Protein AF-F0UVT8-F1 (afdb_monomer_lite)

InterPro domains:
  IPR002759 RNase P subunit Pop5/Rpp14/Rnp2-like [PF01900] (7-78)
  IPR038085 RNase P subunit Pop5/Rpp14/Rnp2-like domain superfamily [G3DSA:3.30.70.3250] (1-87)
  IPR038085 RNase P subunit Pop5/Rpp14/Rnp2-like domain superfamily [SSF160350] (1-75)

Sequence (95 aa):
MVRLKHRYLLVDILYPPASVDATTLAKSKHTPNNAKDIHILIHRPTTDTLTPQSLARAVREHVAEMFGDWGMGRLGGSSAGGVSGTRNGKPIAKG

Structure (mmCIF, N/CA/C/O backbone):
data_AF-F0UVT8-F1
#
_entry.id   AF-F0UVT8-F1
#
loop_
_atom_site.group_PDB
_atom_site.id
_atom_site.type_symbol
_atom_site.label_atom_id
_atom_site.label_alt_id
_atom_site.label_comp_id
_atom_site.label_asym_id
_atom_site.label_entity_id
_atom_site.label_seq_id
_atom_site.pdbx_PDB_ins_code
_atom_site.Cartn_x
_atom_site.Cartn_y
_atom_site.Cartn_z
_atom_site.occupancy
_atom_site.B_iso_or_equiv
_atom_site.auth_seq_id
_atom_site.auth_comp_id
_atom_site.auth_asym_id
_atom_site.auth_atom_id
_atom_site.pdbx_PDB_model_num
ATOM 1 N N . MET A 1 1 ? 4.482 -13.863 -29.560 1.00 58.03 1 MET A N 1
ATOM 2 C CA . MET A 1 1 ? 3.475 -13.096 -28.782 1.00 58.03 1 MET A CA 1
ATOM 3 C C . MET A 1 1 ? 3.663 -13.394 -27.296 1.00 58.03 1 MET A C 1
ATOM 5 O O . MET A 1 1 ? 3.670 -14.570 -26.957 1.00 58.03 1 MET A O 1
ATOM 9 N N . VAL A 1 2 ? 3.825 -12.390 -26.420 1.00 80.06 2 VAL A N 1
ATOM 10 C CA . VAL A 1 2 ? 4.018 -12.590 -24.962 1.00 80.06 2 VAL A CA 1
ATOM 11 C C . VAL A 1 2 ? 3.035 -11.717 -24.174 1.00 80.06 2 VAL A C 1
ATOM 13 O O . VAL A 1 2 ? 2.769 -10.588 -24.575 1.00 80.06 2 VAL A O 1
ATOM 16 N N . ARG A 1 3 ? 2.459 -12.254 -23.090 1.00 86.00 3 ARG A N 1
ATOM 17 C CA . ARG A 1 3 ? 1.443 -11.596 -22.243 1.00 86.00 3 ARG A CA 1
ATOM 18 C C . ARG A 1 3 ? 2.044 -11.196 -20.893 1.00 86.00 3 ARG A C 1
ATOM 20 O O . ARG A 1 3 ? 2.906 -11.908 -20.380 1.00 86.00 3 ARG A O 1
ATOM 27 N N . LEU A 1 4 ? 1.551 -10.110 -20.297 1.00 82.19 4 LEU A N 1
ATOM 28 C CA . LEU A 1 4 ? 1.924 -9.689 -18.944 1.00 82.19 4 LEU A CA 1
ATOM 29 C C . LEU A 1 4 ? 1.197 -10.545 -17.889 1.00 82.19 4 LEU A C 1
ATOM 31 O O . LEU A 1 4 ? 0.011 -10.834 -18.040 1.00 82.19 4 LEU A O 1
ATOM 35 N N . LYS A 1 5 ? 1.900 -10.956 -16.823 1.00 89.75 5 LYS A N 1
ATOM 36 C CA . LYS A 1 5 ? 1.321 -11.685 -15.680 1.00 89.75 5 LYS A CA 1
ATOM 37 C C . LYS A 1 5 ? 1.250 -10.772 -14.458 1.00 89.75 5 LYS A C 1
ATOM 39 O O . LYS A 1 5 ? 2.276 -10.253 -14.028 1.00 89.75 5 LYS A O 1
ATOM 44 N N . HIS A 1 6 ? 0.064 -10.630 -13.876 1.00 88.50 6 HIS A N 1
ATOM 45 C CA . HIS A 1 6 ? -0.156 -9.836 -12.666 1.00 88.50 6 HIS A CA 1
ATOM 46 C C . HIS A 1 6 ? -0.078 -10.702 -11.401 1.00 88.50 6 HIS A C 1
ATOM 48 O O . HIS A 1 6 ? -0.447 -11.877 -11.421 1.00 88.50 6 HIS A O 1
ATOM 54 N N . ARG A 1 7 ? 0.407 -10.116 -10.299 1.00 89.75 7 ARG A N 1
ATOM 55 C CA . ARG A 1 7 ? 0.382 -10.699 -8.948 1.00 89.75 7 ARG A CA 1
ATOM 56 C C . ARG A 1 7 ? -0.396 -9.758 -8.035 1.00 89.75 7 ARG A C 1
ATOM 58 O O . ARG A 1 7 ? -0.095 -8.568 -8.008 1.00 89.75 7 ARG A O 1
ATOM 65 N N . TYR A 1 8 ? -1.373 -10.291 -7.312 1.00 92.44 8 TYR A N 1
ATOM 66 C CA . TYR A 1 8 ? -2.254 -9.523 -6.434 1.00 92.44 8 TYR A CA 1
ATOM 67 C C . TYR A 1 8 ? -1.941 -9.842 -4.975 1.00 92.44 8 TYR A C 1
ATOM 69 O O . TYR A 1 8 ? -1.640 -10.989 -4.646 1.00 92.44 8 TYR A O 1
ATOM 77 N N . LEU A 1 9 ? -2.012 -8.824 -4.120 1.00 91.06 9 LEU A N 1
ATOM 78 C CA . LEU A 1 9 ? -1.836 -8.947 -2.677 1.00 91.06 9 LEU A CA 1
ATOM 79 C C . LEU A 1 9 ? -3.115 -8.478 -1.987 1.00 91.06 9 LEU A C 1
ATOM 81 O O . LEU A 1 9 ? -3.678 -7.451 -2.365 1.00 91.06 9 LEU A O 1
ATOM 85 N N . LEU A 1 10 ? -3.548 -9.240 -0.986 1.00 94.06 10 LEU A N 1
ATOM 86 C CA . LEU A 1 10 ? -4.608 -8.855 -0.063 1.00 94.06 10 LEU A CA 1
ATOM 87 C C . LEU A 1 10 ? -3.948 -8.376 1.231 1.00 94.06 10 LEU A C 1
ATOM 89 O O . LEU A 1 10 ? -3.060 -9.052 1.749 1.00 94.06 10 LEU A O 1
ATOM 93 N N . VAL A 1 11 ? -4.373 -7.220 1.730 1.00 90.00 11 VAL A N 1
ATOM 94 C CA . VAL A 1 11 ? -3.869 -6.629 2.973 1.00 90.00 11 VAL A CA 1
ATOM 95 C C . VAL A 1 11 ? -5.061 -6.285 3.854 1.00 90.00 11 VAL A C 1
ATOM 97 O O . VAL A 1 11 ? -6.047 -5.745 3.352 1.00 90.00 11 VAL A O 1
ATOM 100 N N . ASP A 1 12 ? -4.949 -6.594 5.144 1.00 89.44 12 ASP A N 1
ATOM 101 C CA . ASP A 1 12 ? -5.912 -6.217 6.177 1.00 89.44 12 ASP A CA 1
ATOM 102 C C . ASP A 1 12 ? -5.271 -5.198 7.129 1.00 89.44 12 ASP A C 1
ATOM 104 O O . ASP A 1 12 ? -4.100 -5.338 7.497 1.00 89.44 12 ASP A O 1
ATOM 108 N N . ILE A 1 13 ? -6.011 -4.146 7.481 1.00 88.25 13 ILE A N 1
ATOM 109 C CA . ILE A 1 13 ? -5.516 -3.033 8.299 1.00 88.25 13 ILE A CA 1
ATOM 110 C C . ILE A 1 13 ? -6.165 -3.138 9.674 1.00 88.25 13 ILE A C 1
ATOM 112 O O . ILE A 1 13 ? -7.352 -2.868 9.837 1.00 88.25 13 ILE A O 1
ATOM 116 N N . LEU A 1 14 ? -5.361 -3.511 10.667 1.00 87.88 14 LEU A N 1
ATOM 117 C CA . LEU A 1 14 ? -5.812 -3.697 12.043 1.00 87.88 14 LEU A CA 1
ATOM 118 C C . LEU A 1 14 ? -5.608 -2.421 12.866 1.00 87.88 14 LEU A C 1
ATOM 120 O O . LEU A 1 14 ? -4.556 -1.782 12.781 1.00 87.88 14 LEU A O 1
ATOM 124 N N . TYR A 1 15 ? -6.588 -2.089 13.709 1.00 85.25 15 TYR A N 1
ATOM 125 C CA . TYR A 1 15 ? -6.561 -0.914 14.585 1.00 85.25 15 TYR A CA 1
ATOM 126 C C . TYR A 1 15 ? -6.519 -1.346 16.054 1.00 85.25 15 TYR A C 1
ATOM 128 O O . TYR A 1 15 ? -7.567 -1.607 16.648 1.00 85.25 15 TYR A O 1
ATOM 136 N N .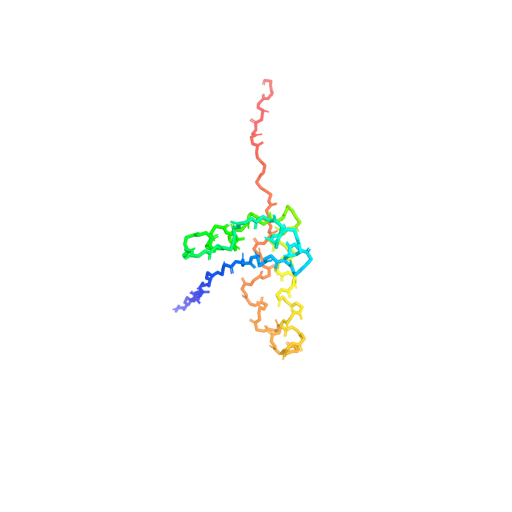 PRO A 1 16 ? -5.330 -1.439 16.669 1.00 81.06 16 PRO A N 1
ATOM 137 C CA . PRO A 1 16 ? -5.239 -1.730 18.091 1.00 81.06 16 PRO A CA 1
ATOM 138 C C . PRO A 1 16 ? -5.762 -0.545 18.927 1.00 81.06 16 PRO A C 1
ATOM 140 O O . PRO A 1 16 ? -5.628 0.611 18.512 1.00 81.06 16 PRO A O 1
ATOM 143 N N . PRO A 1 17 ? -6.327 -0.799 20.121 1.00 71.50 17 PRO A N 1
ATOM 144 C CA . PRO A 1 17 ? -6.703 0.261 21.046 1.00 71.50 17 PRO A CA 1
ATOM 145 C C . PRO A 1 17 ? -5.429 0.979 21.500 1.00 71.50 17 PRO A C 1
ATOM 147 O O . PRO A 1 17 ? -4.481 0.349 21.973 1.00 71.50 17 PRO A O 1
ATOM 150 N N . ALA A 1 18 ? -5.383 2.299 21.348 1.00 64.75 18 ALA A N 1
ATOM 151 C CA . ALA A 1 18 ? -4.266 3.077 21.861 1.00 64.75 18 ALA A CA 1
ATOM 152 C C . ALA A 1 18 ? -4.235 2.981 23.398 1.00 64.75 18 ALA A C 1
ATOM 154 O O . ALA A 1 18 ? -5.275 2.936 24.053 1.00 64.75 18 ALA A O 1
ATOM 155 N N . SER A 1 19 ? -3.043 2.995 23.996 1.00 55.34 19 SER A N 1
ATOM 156 C CA . SER A 1 19 ? -2.846 2.913 25.454 1.00 55.34 19 SER A CA 1
ATOM 157 C C . SER A 1 19 ? -3.563 4.010 26.258 1.00 55.34 19 SER A C 1
ATOM 159 O O . SER A 1 19 ? -3.747 3.864 27.463 1.00 55.34 19 SER A O 1
ATOM 161 N N . VAL A 1 20 ? -4.025 5.084 25.610 1.00 49.66 20 VAL A N 1
ATOM 162 C CA . VAL A 1 20 ? -4.862 6.125 26.229 1.00 49.66 20 VAL A CA 1
ATOM 163 C C . VAL A 1 20 ? -6.284 5.637 26.538 1.00 49.66 20 VAL A C 1
ATOM 165 O O . VAL A 1 20 ? -6.848 6.019 27.562 1.00 49.66 20 VAL A O 1
ATOM 168 N N . ASP A 1 21 ? -6.818 4.713 25.734 1.00 50.25 21 ASP A N 1
ATOM 169 C CA . ASP A 1 21 ? -8.087 4.026 25.996 1.00 50.25 21 ASP A CA 1
ATOM 170 C C . ASP A 1 21 ? -7.902 2.853 26.971 1.00 50.25 21 ASP A C 1
ATOM 172 O O . ASP A 1 21 ? -8.863 2.385 27.575 1.00 50.25 21 ASP A O 1
ATOM 176 N N . ALA A 1 22 ? -6.667 2.397 27.214 1.00 49.09 22 ALA A N 1
ATOM 177 C CA . ALA A 1 22 ? -6.402 1.363 28.217 1.00 49.09 22 ALA A CA 1
ATOM 178 C C . ALA A 1 22 ? -6.754 1.832 29.642 1.00 49.09 22 ALA A C 1
ATOM 180 O O . ALA A 1 22 ? -7.131 1.015 30.478 1.00 49.09 22 ALA A O 1
ATOM 181 N N . THR A 1 23 ? -6.716 3.141 29.919 1.00 46.66 23 THR A N 1
ATOM 182 C CA . THR A 1 23 ? -7.131 3.701 31.218 1.00 46.66 23 T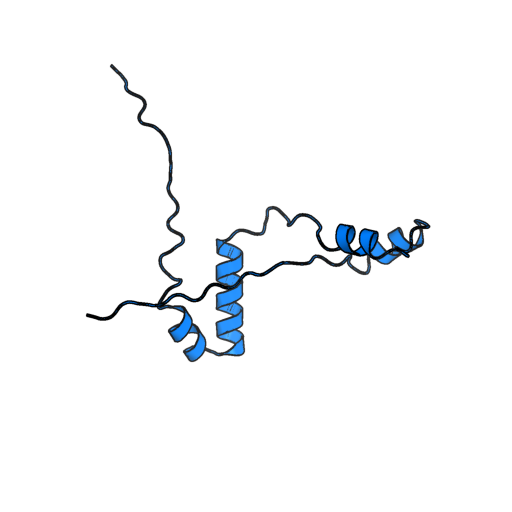HR A CA 1
ATOM 183 C C . THR A 1 23 ? -8.657 3.709 31.385 1.00 46.66 23 THR A C 1
ATOM 185 O O . THR A 1 23 ? -9.157 3.537 32.498 1.00 46.66 23 THR A O 1
ATOM 188 N N . THR A 1 24 ? -9.425 3.852 30.299 1.00 46.97 24 THR A N 1
ATOM 189 C CA . THR A 1 24 ? -10.896 3.742 30.336 1.00 46.97 24 THR A CA 1
ATOM 190 C C . THR A 1 24 ? -11.354 2.280 30.279 1.00 46.97 24 THR A C 1
ATOM 192 O O . THR A 1 24 ? -12.329 1.921 30.943 1.00 46.97 24 THR A O 1
ATOM 195 N N . LEU A 1 25 ? -10.594 1.404 29.612 1.00 48.78 25 LEU A N 1
ATOM 196 C CA . LEU A 1 25 ? -10.744 -0.056 29.665 1.00 48.78 25 LEU A CA 1
ATOM 197 C C . LEU A 1 25 ? -10.329 -0.660 31.013 1.00 48.78 25 LEU A C 1
ATOM 199 O O . LEU A 1 25 ? -10.919 -1.651 31.408 1.00 48.78 25 LEU A O 1
ATOM 203 N N . ALA A 1 26 ? -9.405 -0.061 31.769 1.00 46.25 26 ALA A N 1
ATOM 204 C CA . ALA A 1 26 ? -9.091 -0.500 33.135 1.00 46.25 26 ALA A CA 1
ATOM 205 C C . ALA A 1 26 ? -10.226 -0.203 34.137 1.00 46.25 26 ALA A C 1
ATOM 207 O O . ALA A 1 26 ? -10.264 -0.781 35.223 1.00 46.25 26 ALA A O 1
ATOM 208 N N . LYS A 1 27 ? -11.164 0.688 33.779 1.00 44.22 27 LYS A N 1
ATOM 209 C CA . LYS A 1 27 ? -12.347 1.014 34.592 1.00 44.22 27 LYS A CA 1
ATOM 210 C C . LYS A 1 27 ? -13.600 0.243 34.167 1.00 44.22 27 LYS A C 1
ATOM 212 O O . LYS A 1 27 ? -14.542 0.140 34.952 1.00 44.22 27 LYS A O 1
ATOM 217 N N . SER A 1 28 ? -13.605 -0.330 32.963 1.00 44.41 28 SER A N 1
ATOM 218 C CA . SER A 1 28 ? -14.596 -1.322 32.558 1.00 44.41 28 SER A CA 1
ATOM 219 C C . SER A 1 28 ? -14.066 -2.707 32.901 1.00 44.41 28 SER A C 1
ATOM 221 O O . SER A 1 28 ? -12.990 -3.105 32.479 1.00 44.41 28 SER A O 1
ATOM 223 N N . LYS A 1 29 ? -14.819 -3.461 33.692 1.00 45.88 29 LYS A N 1
ATOM 224 C CA . LYS A 1 29 ? -14.510 -4.814 34.172 1.00 45.88 29 LYS A CA 1
ATOM 225 C C . LYS A 1 29 ? -14.552 -5.860 33.038 1.00 45.88 29 LYS A C 1
ATOM 227 O O . LYS A 1 29 ? -15.217 -6.882 33.165 1.00 45.88 29 LYS A O 1
ATOM 232 N N . HIS A 1 30 ? -13.915 -5.578 31.909 1.00 47.56 30 HIS A N 1
ATOM 233 C CA . HIS A 1 30 ? -13.935 -6.395 30.708 1.00 47.56 30 HIS A CA 1
ATOM 234 C C . HIS A 1 30 ? -12.531 -6.454 30.108 1.00 47.56 30 HIS A C 1
ATOM 236 O O . HIS A 1 30 ? -12.276 -6.020 28.987 1.00 47.56 30 HIS A O 1
ATOM 242 N N . THR A 1 31 ? -11.599 -7.015 30.876 1.00 52.47 31 THR A N 1
ATOM 243 C CA . THR A 1 31 ? -10.449 -7.685 30.276 1.00 52.47 31 THR A CA 1
ATOM 244 C C . THR A 1 31 ? -11.007 -8.725 29.296 1.00 52.47 31 THR A C 1
ATOM 246 O O . THR A 1 31 ? -11.775 -9.592 29.722 1.00 52.47 31 THR A O 1
ATOM 249 N N . PRO A 1 32 ? -10.725 -8.635 27.983 1.00 55.09 32 PRO A N 1
ATOM 250 C CA . PRO A 1 32 ? -11.227 -9.607 27.024 1.00 55.09 32 PRO A CA 1
ATOM 251 C C . PRO A 1 32 ? -10.518 -10.938 27.289 1.00 55.09 32 PRO A C 1
ATOM 253 O O . PRO A 1 32 ? -9.430 -11.201 26.790 1.00 55.09 32 PRO A O 1
ATOM 256 N N . ASN A 1 33 ? -11.124 -11.770 28.133 1.00 56.75 33 ASN A N 1
ATOM 257 C CA . ASN A 1 33 ? -10.615 -13.091 28.504 1.00 56.75 33 ASN A CA 1
ATOM 258 C C . ASN A 1 33 ? -10.941 -14.144 27.422 1.00 56.75 33 ASN A C 1
ATOM 260 O O . ASN A 1 33 ? -10.700 -15.334 27.605 1.00 56.75 33 ASN A O 1
ATOM 264 N N . ASN A 1 34 ? -11.536 -13.713 26.303 1.00 60.00 34 ASN A N 1
ATOM 265 C CA . ASN A 1 34 ? -12.014 -14.558 25.221 1.00 60.00 34 ASN A CA 1
ATOM 266 C C . ASN A 1 34 ? -11.492 -14.025 23.879 1.00 60.00 34 ASN A C 1
ATOM 268 O O . ASN A 1 34 ? -11.626 -12.839 23.578 1.00 60.00 34 ASN A O 1
ATOM 272 N N . ALA A 1 35 ? -10.917 -14.902 23.050 1.00 63.88 35 ALA A N 1
ATOM 273 C CA . ALA A 1 35 ? -10.301 -14.534 21.770 1.00 63.88 35 ALA A CA 1
ATOM 274 C C . ALA A 1 35 ? -11.259 -13.754 20.848 1.00 63.88 35 ALA A C 1
ATOM 276 O O . ALA A 1 35 ? -10.843 -12.873 20.101 1.00 63.88 35 ALA A O 1
ATOM 277 N N . LYS A 1 36 ? -12.564 -14.032 20.948 1.00 65.81 36 LYS A N 1
ATOM 278 C CA . LYS A 1 36 ? -13.617 -13.373 20.163 1.00 65.81 36 LYS A CA 1
ATOM 279 C C . LYS A 1 36 ? -13.707 -11.868 20.425 1.00 65.81 36 LYS A C 1
ATOM 281 O O . LYS A 1 36 ? -13.851 -11.104 19.475 1.00 65.81 36 LYS A O 1
ATOM 286 N N . ASP A 1 37 ? -13.555 -11.443 21.674 1.00 68.44 37 ASP A N 1
ATOM 287 C CA . ASP A 1 37 ? -13.675 -10.030 22.049 1.00 68.44 37 ASP A CA 1
ATOM 288 C C . ASP A 1 37 ? -12.467 -9.222 21.558 1.00 68.44 37 ASP A C 1
ATOM 290 O O . ASP A 1 37 ? -12.599 -8.060 21.176 1.00 68.44 37 ASP A O 1
ATOM 294 N N . ILE A 1 38 ? -11.298 -9.867 21.480 1.00 70.31 38 ILE A N 1
ATOM 295 C CA . ILE A 1 38 ? -10.075 -9.282 20.919 1.00 70.31 38 ILE A CA 1
ATOM 296 C C . ILE A 1 38 ? -10.243 -9.059 19.415 1.00 70.31 38 ILE A C 1
ATOM 298 O O . ILE A 1 38 ? -9.935 -7.977 18.919 1.00 70.31 38 ILE A O 1
ATOM 302 N N . HIS A 1 39 ? -10.773 -10.047 18.686 1.00 73.38 39 HIS A N 1
ATOM 303 C CA . HIS A 1 39 ? -10.998 -9.913 17.246 1.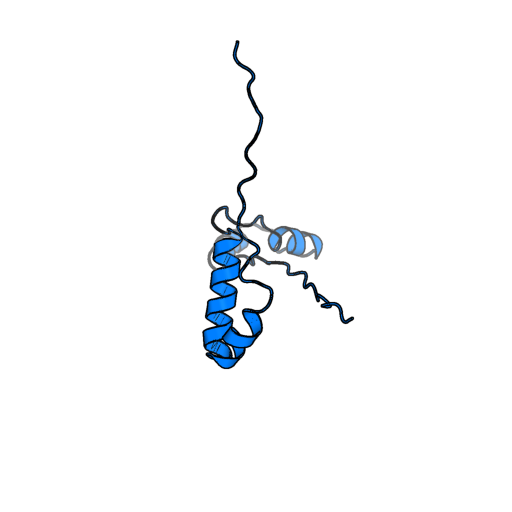00 73.38 39 HIS A CA 1
ATOM 304 C C . HIS A 1 39 ? -11.981 -8.784 16.917 1.00 73.38 39 HIS A C 1
ATOM 306 O O . HIS A 1 39 ? -11.741 -8.026 15.984 1.00 73.38 39 HIS A O 1
ATOM 312 N N . ILE A 1 40 ? -13.060 -8.619 17.679 1.00 75.38 40 ILE A N 1
ATOM 313 C CA . ILE A 1 40 ? -14.026 -7.536 17.428 1.00 75.38 40 ILE A CA 1
ATOM 314 C C . ILE A 1 40 ? -13.380 -6.163 17.656 1.00 75.38 40 ILE A C 1
ATOM 316 O O . ILE A 1 40 ? -13.663 -5.208 16.935 1.00 75.38 40 ILE A O 1
ATOM 320 N N . LEU A 1 41 ? -12.483 -6.073 18.635 1.00 76.81 41 LEU A N 1
ATOM 321 C CA . LEU A 1 41 ? -11.856 -4.820 19.021 1.00 76.81 41 LEU A CA 1
ATOM 322 C C . LEU A 1 41 ? -10.756 -4.363 18.041 1.00 76.81 41 LEU A C 1
ATOM 324 O O . LEU A 1 41 ? -10.606 -3.163 17.829 1.00 76.81 41 LEU A O 1
ATOM 328 N N . ILE A 1 42 ? -10.032 -5.295 17.407 1.00 82.25 42 ILE A N 1
ATOM 329 C CA . ILE A 1 42 ? -8.970 -4.976 16.428 1.00 82.25 42 ILE A CA 1
ATOM 330 C C . ILE A 1 42 ? -9.494 -4.682 15.013 1.00 82.25 42 ILE A C 1
ATOM 332 O O . ILE A 1 42 ? -8.853 -3.930 14.279 1.00 82.25 42 ILE A O 1
ATOM 336 N N . HIS A 1 43 ? -10.652 -5.236 14.625 1.00 82.75 43 HIS A N 1
ATOM 337 C CA . HIS A 1 43 ? -11.279 -5.008 13.310 1.00 82.75 43 HIS A CA 1
ATOM 338 C C . HIS A 1 43 ? -12.2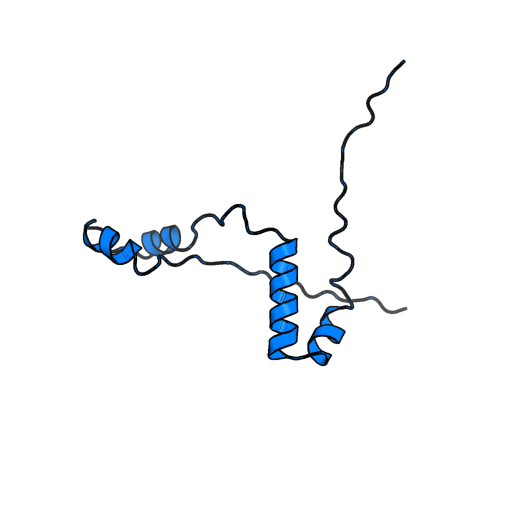65 -3.831 13.350 1.00 82.75 43 HIS A C 1
ATOM 340 O O . HIS A 1 43 ? -13.366 -3.885 12.795 1.00 82.75 43 HIS A O 1
ATOM 346 N N . ARG A 1 44 ? -11.895 -2.757 14.052 1.00 79.12 44 ARG A N 1
ATOM 347 C CA . ARG A 1 44 ? -12.693 -1.531 14.095 1.00 79.12 44 ARG A CA 1
ATOM 348 C C . ARG A 1 44 ? -12.819 -0.947 12.676 1.00 79.12 44 ARG A C 1
ATOM 350 O O . ARG A 1 44 ? -11.832 -0.961 11.941 1.00 79.12 44 ARG A O 1
ATOM 357 N N . PRO A 1 45 ? -13.985 -0.393 12.287 1.00 80.75 45 PRO A N 1
ATOM 358 C CA . PRO A 1 45 ? -14.134 0.261 10.993 1.00 80.75 45 PRO A CA 1
ATOM 359 C C . PRO A 1 45 ? -13.096 1.370 10.802 1.00 80.75 45 PRO A C 1
ATOM 361 O O . PRO A 1 45 ? -12.877 2.202 11.688 1.00 80.75 45 PRO A O 1
ATOM 364 N N . THR A 1 46 ? -12.487 1.373 9.620 1.00 82.06 46 THR A N 1
ATOM 365 C CA . THR A 1 46 ? -11.544 2.394 9.174 1.00 82.06 46 THR A CA 1
ATOM 366 C C . THR A 1 46 ? -12.191 3.780 9.151 1.00 82.06 46 THR A C 1
ATOM 368 O O . THR A 1 46 ? -13.374 3.934 8.851 1.00 82.06 46 THR A O 1
ATOM 371 N N . THR A 1 47 ? -11.402 4.809 9.453 1.00 79.19 47 THR A N 1
ATOM 372 C CA . THR A 1 47 ? -11.822 6.211 9.373 1.00 79.19 47 THR A CA 1
ATOM 373 C C . THR A 1 47 ? -12.045 6.652 7.922 1.00 79.19 47 THR A C 1
ATOM 375 O O . THR A 1 47 ? -11.289 6.270 7.033 1.00 79.19 47 THR A O 1
ATOM 378 N N . ASP A 1 48 ? -13.013 7.544 7.688 1.00 75.19 48 ASP A N 1
ATOM 379 C CA . ASP A 1 48 ? -13.393 8.072 6.355 1.00 75.19 48 ASP A CA 1
ATOM 380 C C . ASP A 1 48 ? -12.266 8.854 5.632 1.00 75.19 48 ASP A C 1
ATOM 382 O O . ASP A 1 48 ? -12.362 9.257 4.479 1.00 75.19 48 ASP A O 1
ATOM 386 N N . THR A 1 49 ? -11.136 9.057 6.310 1.00 80.38 49 THR A N 1
ATOM 387 C CA . THR A 1 49 ? -9.920 9.678 5.772 1.00 80.38 49 THR A CA 1
ATOM 388 C C . THR A 1 49 ? -9.060 8.725 4.934 1.00 80.38 49 THR A C 1
ATOM 390 O O . THR A 1 49 ? -8.187 9.186 4.187 1.00 80.38 49 THR A O 1
ATOM 393 N N . LEU A 1 50 ? -9.259 7.402 5.038 1.00 81.69 50 LEU A N 1
ATOM 394 C CA . LEU A 1 50 ? -8.485 6.432 4.263 1.00 81.69 50 LEU A CA 1
ATOM 395 C C . LEU A 1 50 ? -9.062 6.298 2.849 1.00 81.69 50 LEU A C 1
ATOM 397 O O . LEU A 1 50 ? -9.924 5.470 2.572 1.00 81.69 50 LEU A O 1
ATOM 401 N N . THR A 1 51 ? -8.540 7.104 1.929 1.00 87.81 51 THR A N 1
ATOM 402 C CA . THR A 1 51 ? -8.869 6.995 0.506 1.00 87.81 51 THR A CA 1
ATOM 403 C C . THR A 1 51 ? -7.900 6.039 -0.203 1.00 87.81 51 THR A C 1
ATOM 405 O O . THR A 1 51 ? -6.727 5.943 0.169 1.00 87.81 51 THR A O 1
ATOM 408 N N . PRO A 1 52 ? -8.314 5.375 -1.298 1.00 84.31 52 PRO A N 1
ATOM 409 C CA . PRO A 1 52 ? -7.398 4.560 -2.102 1.00 84.31 52 PRO A CA 1
ATOM 410 C C . PRO A 1 52 ? -6.187 5.353 -2.622 1.00 84.31 52 PRO A C 1
ATOM 412 O O . PRO A 1 52 ? -5.091 4.815 -2.771 1.00 84.31 52 PRO A O 1
ATOM 415 N N . GLN A 1 53 ? -6.375 6.653 -2.877 1.00 86.62 53 GLN A N 1
ATOM 416 C CA . GLN A 1 53 ? -5.313 7.556 -3.313 1.00 86.62 53 GLN A CA 1
ATOM 417 C C . GLN A 1 53 ? -4.298 7.838 -2.205 1.00 86.62 53 GLN A C 1
ATOM 419 O O . GLN A 1 53 ? -3.095 7.811 -2.480 1.00 86.62 53 GLN A O 1
ATOM 424 N N . SER A 1 54 ? -4.756 8.086 -0.973 1.00 88.31 54 SER A N 1
ATOM 425 C CA . SER A 1 54 ? -3.856 8.331 0.157 1.00 88.31 54 SER A CA 1
ATOM 426 C C . SER A 1 54 ? -3.052 7.081 0.505 1.00 88.31 54 SER A C 1
ATOM 428 O O . SER A 1 54 ? -1.842 7.190 0.694 1.00 88.31 54 SER A O 1
ATOM 430 N N . LEU A 1 55 ? -3.664 5.893 0.454 1.00 88.44 55 LEU A N 1
ATOM 431 C CA . LEU A 1 55 ? -2.946 4.627 0.633 1.00 88.44 55 LEU A CA 1
ATOM 432 C C . LEU A 1 55 ? -1.892 4.405 -0.462 1.00 88.44 55 LEU A C 1
ATOM 434 O O . LEU A 1 55 ? -0.736 4.111 -0.166 1.00 88.44 55 LEU A O 1
ATOM 438 N N . ALA A 1 56 ? -2.253 4.597 -1.734 1.00 88.50 56 ALA A N 1
ATOM 439 C CA . ALA A 1 56 ? -1.309 4.436 -2.840 1.00 88.50 56 ALA A CA 1
ATOM 440 C C . ALA A 1 56 ? -0.140 5.433 -2.762 1.00 88.50 56 ALA A C 1
ATOM 442 O O . ALA A 1 56 ? 0.982 5.108 -3.154 1.00 88.50 56 ALA A O 1
ATOM 443 N N . ARG A 1 57 ? -0.395 6.650 -2.267 1.00 89.31 57 ARG A N 1
ATOM 444 C CA . ARG A 1 57 ? 0.647 7.650 -2.018 1.00 89.31 57 ARG A CA 1
ATOM 445 C C . ARG A 1 57 ? 1.567 7.222 -0.877 1.00 89.31 57 ARG A C 1
ATOM 447 O O . ARG A 1 57 ? 2.773 7.222 -1.092 1.00 89.31 57 ARG A O 1
ATOM 454 N N . ALA A 1 58 ? 1.013 6.802 0.259 1.00 89.56 58 ALA A N 1
ATOM 455 C CA . ALA A 1 58 ? 1.788 6.349 1.413 1.00 89.56 58 ALA A CA 1
ATOM 456 C C . ALA A 1 58 ? 2.700 5.160 1.065 1.00 89.56 58 ALA A C 1
ATOM 458 O O . ALA A 1 58 ? 3.878 5.157 1.405 1.00 89.56 58 ALA A O 1
ATOM 459 N N . VAL A 1 59 ? 2.196 4.184 0.297 1.00 90.38 59 VAL A N 1
ATOM 460 C CA . VAL A 1 59 ? 3.007 3.041 -0.157 1.00 90.38 59 VAL A CA 1
ATOM 461 C C . VAL A 1 59 ? 4.165 3.492 -1.051 1.00 90.38 59 VAL A C 1
ATOM 463 O O . VAL A 1 59 ? 5.280 3.006 -0.892 1.00 90.38 59 VAL A O 1
ATOM 466 N N . ARG A 1 60 ? 3.930 4.422 -1.986 1.00 89.81 60 ARG A N 1
ATOM 467 C CA . ARG A 1 60 ? 5.002 4.962 -2.840 1.00 89.81 60 ARG A CA 1
ATOM 468 C C . ARG A 1 60 ? 6.061 5.700 -2.026 1.00 89.81 60 ARG A C 1
ATOM 470 O O . ARG A 1 60 ? 7.243 5.512 -2.274 1.00 89.81 60 ARG A O 1
ATOM 477 N N . GLU A 1 61 ? 5.639 6.506 -1.061 1.00 91.44 61 GLU A N 1
ATOM 478 C CA . GLU A 1 61 ? 6.541 7.254 -0.185 1.00 91.44 61 GLU A CA 1
ATOM 479 C C . GLU A 1 61 ? 7.434 6.317 0.637 1.00 91.44 61 GLU A C 1
ATOM 481 O O . GLU A 1 61 ? 8.653 6.449 0.592 1.00 91.44 61 GLU A O 1
ATOM 486 N N . HIS A 1 62 ? 6.863 5.284 1.262 1.00 92.12 62 HIS A N 1
ATOM 487 C CA . HIS A 1 62 ? 7.651 4.290 1.998 1.00 92.12 62 HIS A CA 1
ATOM 488 C C . HIS A 1 62 ? 8.559 3.440 1.104 1.00 92.12 62 HIS A C 1
ATOM 490 O O . HIS A 1 62 ? 9.649 3.059 1.522 1.00 92.12 62 HIS A O 1
ATOM 496 N N . VAL A 1 63 ? 8.155 3.136 -0.133 1.00 91.81 63 VAL A N 1
ATOM 497 C CA . VAL A 1 63 ? 9.045 2.446 -1.079 1.00 91.81 63 VAL A CA 1
ATOM 498 C C . VAL A 1 63 ? 10.217 3.342 -1.476 1.00 91.81 63 VAL A C 1
ATOM 500 O O .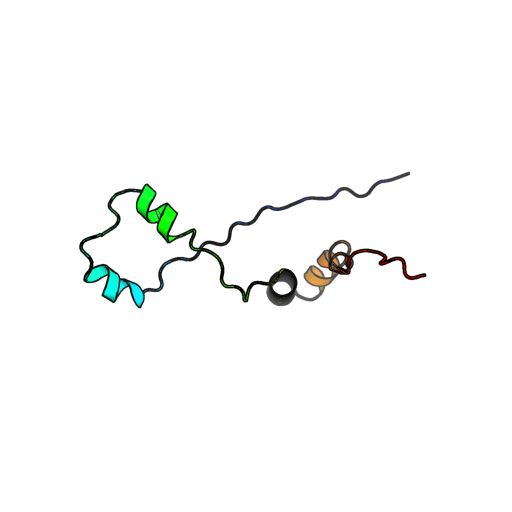 VAL A 1 63 ? 11.339 2.849 -1.556 1.00 91.81 63 VAL A O 1
ATOM 503 N N . ALA A 1 64 ? 9.982 4.636 -1.697 1.00 91.06 64 ALA A N 1
ATOM 504 C CA . ALA A 1 64 ? 11.047 5.594 -1.976 1.00 91.06 64 ALA A CA 1
ATOM 505 C C . ALA A 1 64 ? 12.002 5.741 -0.781 1.00 91.06 64 ALA A C 1
ATOM 507 O O . ALA A 1 64 ? 13.212 5.786 -0.973 1.00 91.06 64 ALA A O 1
ATOM 508 N N . GLU A 1 65 ? 11.479 5.746 0.443 1.00 93.69 65 GLU A N 1
ATOM 509 C CA . GLU A 1 65 ? 12.284 5.817 1.665 1.00 93.69 65 GLU A CA 1
ATOM 510 C C . GLU A 1 65 ? 13.140 4.556 1.876 1.00 93.69 65 GLU A C 1
ATOM 512 O O . GLU A 1 65 ? 14.339 4.652 2.124 1.00 93.69 65 GLU A O 1
ATOM 517 N N . MET A 1 66 ? 12.551 3.365 1.724 1.00 93.06 66 MET A N 1
ATOM 518 C CA . MET A 1 66 ? 13.232 2.092 1.999 1.00 93.06 66 MET A CA 1
ATOM 519 C C . MET A 1 66 ? 14.136 1.613 0.853 1.00 93.06 66 MET A C 1
ATOM 521 O O . MET A 1 66 ? 15.152 0.963 1.099 1.00 93.06 66 MET A O 1
ATOM 525 N N . PHE A 1 67 ? 13.758 1.877 -0.403 1.00 88.81 67 PHE A N 1
ATOM 526 C CA . PHE A 1 67 ? 14.406 1.319 -1.601 1.00 88.81 67 PHE A CA 1
ATOM 527 C C . PHE A 1 67 ? 14.905 2.380 -2.594 1.00 88.81 67 PHE A C 1
ATOM 529 O O . PHE A 1 67 ? 15.476 2.022 -3.632 1.00 88.81 67 PHE A O 1
ATOM 536 N N . GLY A 1 68 ? 14.690 3.667 -2.314 1.00 89.88 68 GLY A N 1
ATOM 537 C CA . GLY A 1 68 ? 15.117 4.767 -3.174 1.00 89.88 68 GLY A CA 1
ATOM 538 C C . GLY A 1 68 ? 14.466 4.766 -4.560 1.00 89.88 68 GLY A C 1
ATOM 539 O O . GLY A 1 68 ? 13.429 4.142 -4.820 1.00 89.88 68 GLY A O 1
ATOM 540 N N . ASP A 1 69 ? 15.137 5.439 -5.492 1.00 85.19 69 ASP A N 1
ATOM 541 C CA . ASP A 1 69 ? 14.681 5.595 -6.877 1.00 85.19 69 ASP A CA 1
ATOM 542 C C . ASP A 1 69 ? 14.579 4.258 -7.625 1.00 85.19 69 ASP A C 1
ATOM 544 O O . ASP A 1 69 ? 13.738 4.089 -8.514 1.00 85.19 69 ASP A O 1
ATOM 548 N N . TRP A 1 70 ? 15.395 3.269 -7.240 1.00 85.56 70 TRP A N 1
ATOM 549 C CA . TRP A 1 70 ? 15.385 1.948 -7.868 1.00 85.56 70 TRP A CA 1
ATOM 550 C C . TRP A 1 70 ? 14.096 1.175 -7.562 1.00 85.56 70 TRP A C 1
ATOM 552 O O . TRP A 1 70 ? 13.500 0.575 -8.463 1.00 85.56 70 TRP A O 1
ATOM 562 N N . GLY A 1 71 ? 13.609 1.235 -6.318 1.00 84.44 71 GLY A N 1
ATOM 563 C CA . GLY A 1 71 ? 12.321 0.647 -5.939 1.00 84.44 71 GLY A CA 1
ATOM 564 C C . GLY A 1 71 ? 11.142 1.344 -6.619 1.00 84.44 71 GLY A C 1
ATOM 565 O O . GLY A 1 71 ? 10.240 0.688 -7.153 1.00 84.44 71 GLY A O 1
ATOM 566 N N . MET A 1 72 ? 11.192 2.674 -6.688 1.00 84.12 72 MET A N 1
ATOM 567 C CA . MET A 1 72 ? 10.160 3.486 -7.335 1.00 84.12 72 MET A CA 1
ATOM 568 C C . MET A 1 72 ? 10.047 3.229 -8.841 1.00 84.12 72 MET A C 1
ATOM 570 O O . MET A 1 72 ? 8.935 3.075 -9.359 1.00 84.12 72 MET A O 1
ATOM 574 N N . GLY A 1 73 ? 11.177 3.082 -9.540 1.00 83.25 73 GLY A N 1
ATOM 575 C CA . GLY A 1 73 ? 11.203 2.757 -10.969 1.00 83.25 73 GLY A CA 1
ATOM 576 C C . GLY A 1 73 ? 10.571 1.399 -11.299 1.00 83.25 73 GLY A C 1
ATOM 577 O O . GLY A 1 73 ? 9.976 1.227 -12.365 1.00 83.25 73 GLY A O 1
ATOM 578 N N . ARG A 1 74 ? 10.626 0.434 -10.371 1.00 83.19 74 ARG A N 1
ATOM 579 C CA . ARG A 1 74 ? 10.011 -0.896 -10.547 1.00 83.19 74 ARG A CA 1
ATOM 580 C C . ARG A 1 74 ? 8.509 -0.900 -10.255 1.00 83.19 74 ARG A C 1
ATOM 582 O O . ARG A 1 74 ? 7.784 -1.681 -10.871 1.00 83.19 74 ARG A O 1
ATOM 589 N N . LEU A 1 75 ? 8.028 -0.013 -9.384 1.00 75.81 75 LEU A N 1
ATOM 590 C CA . LEU A 1 75 ? 6.601 0.128 -9.061 1.00 75.81 75 LEU A CA 1
ATOM 591 C C . LEU A 1 75 ? 5.785 0.781 -10.199 1.00 75.81 75 LEU A C 1
ATOM 593 O O . LEU A 1 75 ? 4.574 0.554 -10.328 1.00 75.81 75 LEU A O 1
ATOM 597 N N . GLY A 1 76 ? 6.449 1.597 -11.026 1.00 64.44 76 GLY A N 1
ATOM 598 C CA . GLY A 1 76 ? 5.834 2.439 -12.058 1.00 64.44 76 GLY A CA 1
ATOM 599 C C . GLY A 1 76 ? 5.268 1.707 -13.282 1.00 64.44 76 GLY A C 1
ATOM 600 O O . GLY A 1 76 ? 4.449 2.276 -13.996 1.00 64.44 76 GLY A O 1
ATOM 601 N N . GLY A 1 77 ? 5.622 0.439 -13.515 1.00 62.03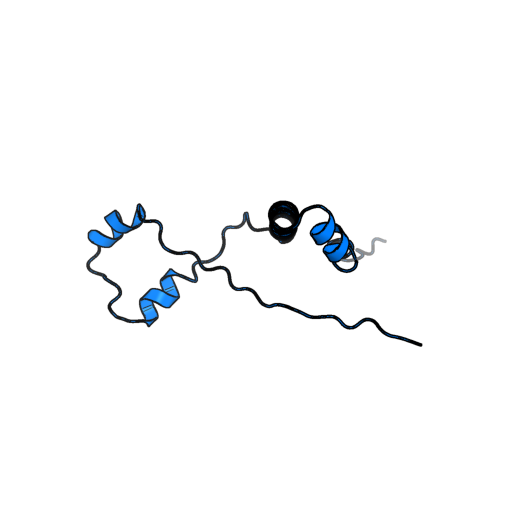 77 GLY A N 1
ATOM 602 C CA . GLY A 1 77 ? 5.209 -0.293 -14.725 1.00 62.03 77 GLY A CA 1
ATOM 603 C C . GLY A 1 77 ? 3.763 -0.811 -14.738 1.00 62.03 77 GLY A C 1
ATOM 604 O O . GLY A 1 77 ? 3.296 -1.292 -15.767 1.00 62.03 77 GLY A O 1
ATOM 605 N N . SER A 1 78 ? 3.040 -0.784 -13.613 1.00 54.78 78 SER A N 1
ATOM 606 C CA . SER A 1 78 ? 1.677 -1.354 -13.540 1.00 54.78 78 SER A CA 1
ATOM 607 C C . SER A 1 78 ? 0.700 -0.619 -12.616 1.00 54.78 78 SER A C 1
ATOM 609 O O . SER A 1 78 ? -0.488 -0.921 -12.656 1.00 54.78 78 SER A O 1
ATOM 611 N N . SER A 1 79 ? 1.150 0.344 -11.803 1.00 53.69 79 SER A N 1
ATOM 612 C CA . SER A 1 79 ? 0.293 1.014 -10.804 1.00 53.69 79 SER A CA 1
ATOM 613 C C . SER A 1 79 ? -0.116 2.453 -11.161 1.00 53.69 79 SER A C 1
ATOM 615 O O . SER A 1 79 ? -1.038 2.993 -10.555 1.00 53.69 79 SER A O 1
ATOM 617 N N . ALA A 1 80 ? 0.521 3.077 -12.158 1.00 49.25 80 ALA A N 1
ATOM 618 C CA . ALA A 1 80 ? 0.365 4.509 -12.429 1.00 49.25 80 ALA A CA 1
ATOM 619 C C . ALA A 1 80 ? -0.914 4.902 -13.206 1.00 49.25 80 ALA A C 1
ATOM 621 O O . ALA A 1 80 ? -1.256 6.079 -13.241 1.00 49.25 80 ALA A O 1
ATOM 622 N N . GLY A 1 81 ? -1.645 3.952 -13.807 1.00 49.41 81 GLY A N 1
ATOM 623 C CA . GLY A 1 81 ? -2.798 4.248 -14.679 1.00 49.41 81 GLY A CA 1
ATOM 624 C C . GLY A 1 81 ? -4.194 3.972 -14.099 1.00 49.41 81 GLY A C 1
ATOM 625 O O . GLY A 1 81 ? -5.186 4.232 -14.769 1.00 49.41 81 GLY A O 1
ATOM 626 N N . GLY A 1 82 ? -4.307 3.410 -12.889 1.00 48.44 82 GLY A N 1
ATOM 627 C CA . GLY A 1 82 ? -5.556 2.773 -12.432 1.00 48.44 82 GLY A CA 1
ATOM 628 C C . GLY A 1 82 ? -6.558 3.653 -11.678 1.00 48.44 82 GLY A C 1
ATOM 629 O O . GLY A 1 82 ? -7.663 3.202 -11.398 1.00 48.44 82 GLY A O 1
ATOM 630 N N . VAL A 1 83 ? -6.204 4.892 -11.332 1.00 51.66 83 VAL A N 1
ATOM 631 C CA . VAL A 1 83 ? -7.046 5.779 -10.503 1.00 51.66 83 VAL A CA 1
ATOM 632 C C . VAL A 1 83 ? -7.735 6.881 -11.320 1.00 51.66 83 VAL A C 1
ATOM 634 O O . VAL A 1 83 ? -8.021 7.967 -10.828 1.00 51.66 83 VAL A O 1
ATOM 637 N N . SER A 1 84 ? -8.045 6.601 -12.588 1.00 44.88 84 SER A N 1
ATOM 638 C CA . SER A 1 84 ? -8.976 7.424 -13.368 1.00 44.88 84 SER A CA 1
ATOM 639 C C . SER A 1 84 ? -10.396 6.884 -13.183 1.00 44.88 84 SER A C 1
ATOM 641 O O . SER A 1 84 ? -10.906 6.086 -13.967 1.00 44.88 84 SER A O 1
ATOM 643 N N . GLY A 1 85 ? -11.009 7.253 -12.060 1.00 47.81 85 GLY A N 1
ATOM 644 C CA . GLY A 1 85 ? -12.427 7.042 -11.809 1.00 47.81 85 GLY A CA 1
ATOM 645 C C . GLY A 1 85 ? -13.231 8.273 -12.216 1.00 47.81 85 GLY A C 1
ATOM 646 O O . GLY A 1 85 ? -13.240 9.252 -11.482 1.00 47.81 85 GLY A O 1
ATOM 647 N N . THR A 1 86 ? -13.966 8.193 -13.327 1.00 47.91 86 THR A N 1
ATOM 648 C CA . THR A 1 86 ? -15.176 8.998 -13.572 1.00 47.91 86 THR A CA 1
ATOM 649 C C . THR A 1 86 ? -16.257 8.122 -14.214 1.00 47.91 86 THR A C 1
ATOM 651 O O . THR A 1 86 ? -16.498 8.134 -15.417 1.00 47.91 86 THR A O 1
ATOM 654 N N . ARG A 1 87 ? -16.948 7.330 -13.385 1.00 49.81 87 ARG A N 1
ATOM 655 C CA . ARG A 1 87 ? -18.278 6.798 -13.715 1.00 49.81 87 ARG A CA 1
ATOM 656 C C . ARG A 1 87 ? -19.331 7.717 -13.090 1.00 49.81 87 ARG A C 1
ATOM 658 O O . ARG A 1 87 ? -19.694 7.529 -11.940 1.00 49.81 87 ARG A O 1
ATOM 665 N N . ASN A 1 88 ? -19.820 8.676 -13.869 1.00 50.00 88 ASN A N 1
ATOM 666 C CA . ASN A 1 88 ? -21.149 9.285 -13.734 1.00 50.00 88 ASN A CA 1
ATOM 667 C C . ASN A 1 88 ? -21.801 9.059 -15.112 1.00 50.00 88 ASN A C 1
ATOM 669 O O . ASN A 1 88 ? -21.182 9.362 -16.121 1.00 50.00 88 ASN A O 1
ATOM 673 N N . GLY A 1 89 ? -22.959 8.436 -15.306 1.00 52.34 89 GLY A N 1
ATOM 674 C CA . GLY A 1 89 ? -24.152 8.428 -14.475 1.00 52.34 89 GLY A CA 1
ATOM 675 C C . GLY A 1 89 ? -25.292 9.089 -15.261 1.00 52.34 89 GLY A C 1
ATOM 676 O O . GLY A 1 89 ? -25.640 10.218 -14.956 1.00 52.34 89 GLY A O 1
ATOM 677 N N . LYS A 1 90 ? -25.863 8.349 -16.232 1.00 55.16 90 LYS A N 1
ATOM 678 C CA . LYS A 1 90 ? -27.189 8.529 -16.879 1.00 55.16 90 LYS A CA 1
ATOM 679 C C . LYS A 1 90 ? -27.361 9.658 -17.932 1.00 55.16 90 LYS A C 1
ATOM 681 O O . LYS A 1 90 ? -27.262 10.830 -17.585 1.00 55.16 90 LYS A O 1
ATOM 686 N N . PRO A 1 91 ? -27.749 9.351 -19.193 1.00 52.66 91 PRO A N 1
ATOM 687 C CA . PRO A 1 91 ? -28.318 10.358 -20.086 1.00 52.66 91 PRO A CA 1
ATOM 688 C C . PRO A 1 91 ? -29.769 10.640 -19.673 1.00 52.66 91 PRO A C 1
ATOM 690 O O . PRO A 1 91 ? -30.613 9.743 -19.646 1.00 52.66 91 PRO A O 1
ATOM 693 N N . ILE A 1 92 ? -30.058 11.892 -19.325 1.00 57.84 92 ILE A N 1
ATOM 694 C CA . ILE A 1 92 ? -31.426 12.396 -19.202 1.00 57.84 92 ILE A CA 1
ATOM 695 C C . ILE A 1 92 ? -31.807 12.899 -20.593 1.00 57.84 92 ILE A C 1
ATOM 697 O O . ILE A 1 92 ? -31.319 13.940 -21.031 1.00 57.84 92 ILE A O 1
ATOM 701 N N . ALA A 1 93 ? -32.640 12.133 -21.297 1.00 56.03 93 ALA A N 1
ATOM 702 C CA . ALA A 1 93 ? -33.310 12.599 -22.502 1.00 56.03 93 ALA A CA 1
ATOM 703 C C . ALA A 1 93 ? -34.150 13.840 -22.157 1.00 56.03 93 ALA A C 1
ATOM 705 O O . ALA A 1 93 ? -34.954 13.813 -21.223 1.00 56.03 93 ALA A O 1
ATOM 706 N N . LYS A 1 94 ? -33.941 14.929 -22.896 1.00 53.09 94 LYS A N 1
ATOM 707 C CA . LYS A 1 94 ? -34.833 16.086 -22.930 1.00 53.09 94 LYS A CA 1
ATOM 708 C C . LYS A 1 94 ? -35.309 16.274 -24.365 1.00 53.09 94 LYS A C 1
ATOM 710 O O . LYS A 1 94 ? -34.460 16.379 -25.245 1.00 53.09 94 LYS A O 1
ATOM 715 N N . GLY A 1 95 ? -36.626 16.416 -24.519 1.00 46.38 95 GLY A N 1
ATOM 716 C CA . GLY A 1 95 ? -37.297 16.947 -25.709 1.00 46.38 95 GLY A CA 1
ATOM 717 C C . GLY A 1 95 ? -37.802 15.877 -26.644 1.00 46.38 95 GLY A C 1
ATOM 718 O O . GLY A 1 95 ? -37.049 15.560 -27.584 1.00 46.38 95 GLY A O 1
#

Secondary structure (DSSP, 8-state):
---------------PPPHHHHHHHTTTT----SHHHHHHHHSPPPPTT--HHHHHHHHHHHHHHHHHHHHHHHHHHHHTTS-------------

Organism: Ajellomyces capsulatus (strain H88) (NCBI:txid544711)

Foldseek 3Di:
DDDDDDDDDDDDQWDADPVVCVVVVVVPPCPPPDPVVVVVRGNPDDDPPDDPVVVVVVVLVVLCVPPNPVSNVVVPPPPPPPPPDDDDDDDDDDD

pLDDT: mean 71.27, std 17.14, range [44.22, 94.06]

Radius of gyration: 21.6 Å; chains: 1; bounding box: 53×32×63 Å